Protein AF-A0A0Q9WWS1-F1 (afdb_monomer_lite)

Radius of gyration: 23.8 Å; chains: 1; bounding box: 55×40×58 Å

Secondary structure (DSSP, 8-state):
-HHHHHHHH--SS--STT---HHHHHHHTT-HHHHHHHHHTT--TTPPPTTS--HHHHHHHTT-HHHHHHHHHHHHHHHHHHHHHHHHHHHHHHHHHHHHHHHHHHHTS---HHHHHHHHHHHHHHHHHHH---

InterPro domains:
  IPR002110 Ankyrin repeat [PF12796] (9-71)
  IPR002110 Ankyrin repeat [PS50088] (18-50)
  IPR002110 Ankyrin repeat [SM00248] (18-47)
  IPR002110 Ankyrin repeat [SM00248] (51-81)
  IPR036770 Ankyrin repeat-containing domain superfamily [G3DSA:1.25.40.20] (2-104)
  IPR036770 Ankyrin repeat-containing domain superfamily [SSF48403] (4-73)

Structure (mmCIF, N/CA/C/O backbone):
data_AF-A0A0Q9WWS1-F1
#
_entry.id   AF-A0A0Q9WWS1-F1
#
loop_
_atom_site.group_PDB
_atom_site.id
_atom_site.type_symbol
_atom_site.label_atom_id
_atom_site.label_alt_id
_atom_site.label_comp_id
_atom_site.label_asym_id
_atom_site.label_entity_id
_atom_site.label_seq_id
_atom_site.pdbx_PDB_ins_code
_atom_site.Cartn_x
_atom_site.Cartn_y
_atom_site.Cartn_z
_atom_site.occupancy
_atom_site.B_iso_or_equiv
_atom_site.auth_seq_id
_atom_site.auth_comp_id
_atom_site.auth_asym_id
_atom_site.auth_atom_id
_atom_site.pdbx_PDB_model_num
ATOM 1 N N . MET A 1 1 ? -7.296 -11.276 -17.983 1.00 45.44 1 MET A N 1
ATOM 2 C CA . MET A 1 1 ? -7.943 -11.062 -16.666 1.00 45.44 1 MET A CA 1
ATOM 3 C C . MET A 1 1 ? -7.929 -12.285 -15.732 1.00 45.44 1 MET A C 1
ATOM 5 O O . MET A 1 1 ? -8.069 -12.086 -14.538 1.00 45.44 1 MET A O 1
ATOM 9 N N . TYR A 1 2 ? -7.685 -13.518 -16.204 1.00 38.25 2 TYR A N 1
ATOM 10 C CA . TYR A 1 2 ? -7.746 -14.746 -15.375 1.00 38.25 2 TYR A CA 1
ATOM 11 C C . TYR A 1 2 ? -6.606 -14.908 -14.339 1.00 38.25 2 TYR A C 1
ATOM 13 O O . TYR A 1 2 ? -6.788 -15.481 -13.270 1.00 38.25 2 TYR A O 1
ATOM 21 N N . ILE A 1 3 ? -5.432 -14.346 -14.633 1.00 54.12 3 ILE A N 1
ATOM 22 C CA . ILE A 1 3 ? -4.213 -14.444 -13.806 1.00 54.12 3 ILE A CA 1
ATOM 23 C C . ILE A 1 3 ? -4.337 -13.739 -12.444 1.00 54.12 3 ILE A C 1
ATOM 25 O O . ILE A 1 3 ? -3.712 -14.167 -11.478 1.00 54.12 3 ILE A O 1
ATOM 29 N N . LEU A 1 4 ? -5.148 -12.676 -12.355 1.00 52.19 4 LEU A N 1
ATOM 30 C CA . LEU A 1 4 ? -5.308 -11.899 -11.119 1.00 52.19 4 LEU A CA 1
ATOM 31 C C . LEU A 1 4 ? -6.095 -12.679 -10.053 1.00 52.19 4 LEU A C 1
ATOM 33 O O . LEU A 1 4 ? -5.773 -12.603 -8.872 1.00 52.19 4 LEU A O 1
ATOM 37 N N . LEU A 1 5 ? -7.105 -13.447 -10.482 1.00 44.41 5 LEU A N 1
ATOM 38 C CA . LEU A 1 5 ? -7.997 -14.191 -9.591 1.00 44.41 5 LEU A CA 1
ATOM 39 C C . LEU A 1 5 ? -7.328 -15.464 -9.043 1.00 44.41 5 LEU A C 1
ATOM 41 O O . LEU A 1 5 ? -7.522 -15.806 -7.879 1.00 44.41 5 LEU A O 1
ATOM 45 N N . LEU A 1 6 ? -6.493 -16.131 -9.852 1.00 46.56 6 LEU A N 1
ATOM 46 C CA . LEU A 1 6 ? -5.713 -17.295 -9.407 1.00 46.56 6 LEU A CA 1
ATOM 47 C C . LEU A 1 6 ? -4.668 -16.919 -8.346 1.00 46.56 6 LEU A C 1
ATOM 49 O O . LEU A 1 6 ? -4.469 -17.664 -7.390 1.00 46.56 6 LEU A O 1
ATOM 53 N N . ALA A 1 7 ? -4.031 -15.751 -8.474 1.00 49.03 7 ALA A N 1
ATOM 54 C CA . ALA A 1 7 ? -2.993 -15.307 -7.543 1.00 49.03 7 ALA A CA 1
ATOM 55 C C . ALA A 1 7 ? -3.521 -15.063 -6.117 1.00 49.03 7 ALA A C 1
ATOM 57 O O . ALA A 1 7 ? -2.793 -15.288 -5.155 1.00 49.03 7 ALA A O 1
ATOM 58 N N . LEU A 1 8 ? -4.788 -14.659 -5.975 1.00 48.22 8 LEU A N 1
ATOM 59 C CA . LEU A 1 8 ? -5.428 -14.458 -4.671 1.00 48.22 8 LEU A CA 1
ATOM 60 C C . LEU A 1 8 ? -5.835 -15.780 -3.990 1.00 48.22 8 LEU A C 1
ATOM 62 O O . LEU A 1 8 ? -6.049 -15.791 -2.783 1.00 48.22 8 LEU A O 1
ATOM 66 N N . LYS A 1 9 ? -5.934 -16.891 -4.739 1.00 46.69 9 LYS A N 1
ATOM 67 C CA . LYS A 1 9 ? -6.439 -18.189 -4.244 1.00 46.69 9 LYS A CA 1
ATOM 68 C C . LYS A 1 9 ? -5.383 -19.306 -4.179 1.00 46.69 9 LYS A C 1
ATOM 70 O O . LYS A 1 9 ? -5.628 -20.328 -3.547 1.00 46.69 9 LYS A O 1
ATOM 75 N N . CYS A 1 10 ? -4.203 -19.115 -4.774 1.00 42.94 10 CYS A N 1
ATOM 76 C CA . CYS A 1 10 ? -3.102 -20.091 -4.804 1.00 42.94 10 CYS A CA 1
ATOM 77 C C . CYS A 1 10 ? -1.939 -19.761 -3.844 1.00 42.94 10 CYS A C 1
ATOM 79 O O . CYS A 1 10 ? -0.779 -20.006 -4.162 1.00 42.94 10 CYS A O 1
ATOM 81 N N . SER A 1 11 ? -2.216 -19.234 -2.649 1.00 48.41 11 SER A N 1
ATOM 82 C CA . SER A 1 11 ? -1.217 -19.090 -1.570 1.00 48.41 11 SER A CA 1
ATOM 83 C C . SER A 1 11 ? -0.947 -20.398 -0.809 1.00 48.41 11 SER A C 1
ATOM 85 O O . SER A 1 11 ? -0.205 -20.405 0.171 1.00 48.41 11 SER A O 1
ATOM 87 N N . VAL A 1 12 ? -1.506 -21.521 -1.268 1.00 46.84 12 VAL A N 1
ATOM 88 C CA . VAL A 1 12 ? -1.348 -22.830 -0.636 1.00 46.84 12 VAL A CA 1
ATOM 89 C C . VAL A 1 12 ? -0.625 -23.763 -1.606 1.00 46.84 12 VAL A C 1
ATOM 91 O O . VAL A 1 12 ? -1.229 -24.437 -2.431 1.00 46.84 12 VAL A O 1
ATOM 94 N N . ASN A 1 13 ? 0.698 -23.813 -1.461 1.00 43.03 13 ASN A N 1
ATOM 95 C CA . ASN A 1 13 ? 1.496 -25.011 -1.728 1.00 43.03 13 ASN A CA 1
ATOM 96 C C . ASN A 1 13 ? 1.893 -25.371 -3.181 1.00 43.03 13 ASN A C 1
ATOM 98 O O . ASN A 1 13 ? 1.816 -26.532 -3.574 1.00 43.03 13 ASN A O 1
ATOM 102 N N . SER A 1 14 ? 2.449 -24.435 -3.957 1.00 42.72 14 SER A N 1
ATOM 103 C CA . SER A 1 14 ? 3.313 -24.808 -5.095 1.00 42.72 14 SER A CA 1
ATOM 104 C C . SER A 1 14 ? 4.662 -24.100 -4.998 1.00 42.72 14 SER A C 1
ATOM 106 O O . SER A 1 14 ? 4.776 -22.893 -5.219 1.00 42.72 14 SER A O 1
ATOM 108 N N . GLY A 1 15 ? 5.671 -24.869 -4.593 1.00 44.47 15 GLY A N 1
ATOM 109 C CA . GLY A 1 15 ? 7.005 -24.407 -4.244 1.00 44.47 15 GLY A CA 1
ATOM 110 C C . GLY A 1 15 ? 7.705 -23.573 -5.321 1.00 44.47 15 GLY A C 1
ATOM 111 O O . GLY A 1 15 ? 7.792 -23.938 -6.489 1.00 44.47 15 GLY A O 1
ATOM 112 N N . VAL A 1 16 ? 8.290 -22.472 -4.850 1.00 49.78 16 VAL A N 1
ATOM 113 C CA . VAL A 1 16 ? 9.534 -21.841 -5.328 1.00 49.78 16 VAL A CA 1
ATOM 114 C C . VAL A 1 16 ? 9.543 -21.191 -6.727 1.00 49.78 16 VAL A C 1
ATOM 116 O O . VAL A 1 16 ? 10.354 -20.293 -6.940 1.00 49.78 16 VAL A O 1
ATOM 119 N N . MET A 1 17 ? 8.657 -21.518 -7.674 1.00 50.47 17 MET A N 1
ATOM 120 C CA . MET A 1 17 ? 8.874 -21.080 -9.069 1.00 50.47 17 MET A CA 1
ATOM 121 C C . MET A 1 17 ? 8.422 -19.652 -9.429 1.00 50.47 17 MET A C 1
ATOM 123 O O . MET A 1 17 ? 8.985 -19.060 -10.349 1.00 50.47 17 MET A O 1
ATOM 127 N N . LEU A 1 18 ? 7.469 -19.042 -8.714 1.00 54.62 18 LEU A N 1
ATOM 128 C CA . LEU A 1 18 ? 6.965 -17.699 -9.047 1.00 54.62 18 LEU A CA 1
ATOM 129 C C . LEU A 1 18 ? 6.780 -16.814 -7.803 1.00 54.62 18 LEU A C 1
ATOM 131 O O . LEU A 1 18 ? 5.693 -16.306 -7.556 1.00 54.62 18 LEU A O 1
ATOM 135 N N . ARG A 1 19 ? 7.855 -16.528 -7.048 1.00 65.88 19 ARG A N 1
ATOM 136 C CA . ARG A 1 19 ? 7.869 -15.478 -5.989 1.00 65.88 19 ARG A CA 1
ATOM 137 C C . ARG A 1 19 ? 7.611 -14.048 -6.516 1.00 65.88 19 ARG A C 1
ATOM 139 O O . ARG A 1 19 ? 7.939 -13.073 -5.855 1.00 65.88 19 ARG A O 1
ATOM 146 N N . MET A 1 20 ? 7.075 -13.885 -7.724 1.00 65.25 20 MET A N 1
ATOM 147 C CA . MET A 1 20 ? 6.688 -12.591 -8.280 1.00 65.25 20 MET A CA 1
ATOM 148 C C . MET A 1 20 ? 5.204 -12.350 -8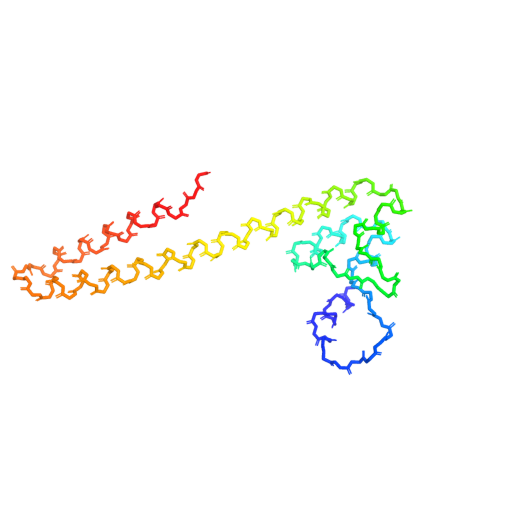.047 1.00 65.25 20 MET A C 1
ATOM 150 O O . MET A 1 20 ? 4.357 -13.042 -8.607 1.00 65.25 20 MET A O 1
ATOM 154 N N . THR A 1 21 ? 4.896 -11.320 -7.266 1.00 73.69 21 THR A N 1
ATOM 155 C CA . THR A 1 21 ? 3.518 -10.844 -7.111 1.00 73.69 21 THR A CA 1
ATOM 156 C C .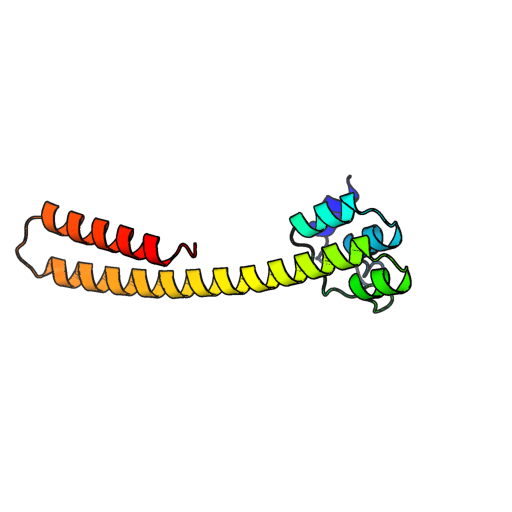 THR A 1 21 ? 3.032 -10.163 -8.398 1.00 73.69 21 THR A C 1
ATOM 158 O O . THR A 1 21 ? 3.853 -9.653 -9.169 1.00 73.69 21 THR A O 1
ATOM 161 N N . PRO A 1 22 ? 1.709 -10.085 -8.633 1.00 74.31 22 PRO A N 1
ATOM 162 C CA . PRO A 1 22 ? 1.143 -9.373 -9.784 1.00 74.31 22 PRO A CA 1
ATOM 163 C C . PRO A 1 22 ? 1.631 -7.922 -9.894 1.00 74.31 22 PRO A C 1
ATOM 165 O O . PRO A 1 22 ? 1.771 -7.389 -10.993 1.00 74.31 22 PRO A O 1
ATOM 168 N N . LEU A 1 23 ? 1.948 -7.303 -8.751 1.00 78.00 23 LEU A N 1
ATOM 169 C CA . LEU A 1 23 ? 2.464 -5.943 -8.676 1.00 78.00 23 LEU A CA 1
ATOM 170 C C . LEU A 1 23 ? 3.859 -5.823 -9.305 1.00 78.00 23 LEU A C 1
ATOM 172 O O . LEU A 1 23 ? 4.110 -4.867 -10.029 1.00 78.00 23 LEU A O 1
ATOM 176 N N . HIS A 1 24 ? 4.734 -6.821 -9.132 1.00 80.75 24 HIS A N 1
ATOM 177 C CA . HIS A 1 24 ? 6.043 -6.830 -9.795 1.00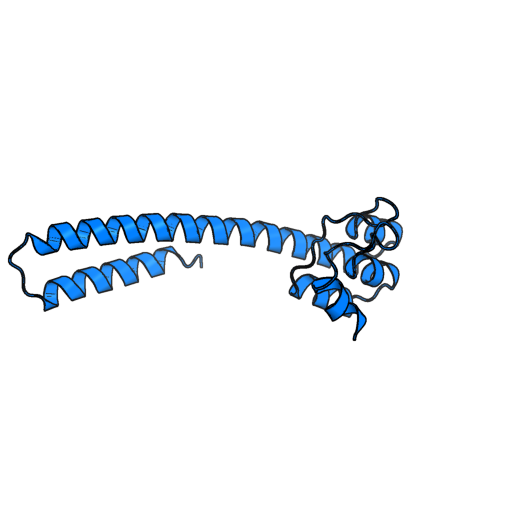 80.75 24 HIS A CA 1
ATOM 178 C C . HIS A 1 24 ? 5.909 -6.887 -11.320 1.00 80.75 24 HIS A C 1
ATOM 180 O O . HIS A 1 24 ? 6.608 -6.158 -12.015 1.00 80.75 24 HIS A O 1
ATOM 186 N N . TRP A 1 25 ? 4.987 -7.705 -11.838 1.00 81.31 25 TRP A N 1
ATOM 187 C CA . TRP A 1 25 ? 4.718 -7.787 -13.277 1.00 81.31 25 TRP A CA 1
ATOM 188 C C . TRP A 1 25 ? 4.162 -6.473 -13.832 1.00 81.31 25 TRP A C 1
ATOM 190 O O . TRP A 1 25 ? 4.553 -6.046 -14.916 1.00 81.31 25 TRP A O 1
ATOM 200 N N . ALA A 1 26 ? 3.270 -5.813 -13.092 1.00 82.94 26 ALA A N 1
ATOM 201 C CA . ALA A 1 26 ? 2.701 -4.533 -13.501 1.00 82.94 26 ALA A CA 1
ATOM 202 C C . ALA A 1 26 ? 3.767 -3.423 -13.575 1.00 82.94 26 ALA A C 1
ATOM 204 O O . ALA A 1 26 ? 3.771 -2.652 -14.537 1.00 82.94 26 ALA A O 1
ATOM 205 N N . VAL A 1 27 ? 4.695 -3.391 -12.610 1.00 83.69 27 VAL A N 1
ATOM 206 C CA . VAL A 1 27 ? 5.845 -2.471 -12.601 1.00 83.69 27 VAL A CA 1
ATOM 207 C C . VAL A 1 27 ? 6.811 -2.802 -13.739 1.00 83.69 27 VAL A C 1
ATOM 209 O O . VAL A 1 27 ? 7.177 -1.919 -14.504 1.00 83.69 27 VAL A O 1
ATOM 212 N N . GLU A 1 28 ? 7.181 -4.070 -13.931 1.00 82.31 28 GLU A N 1
ATOM 213 C CA . GLU A 1 28 ? 8.080 -4.484 -15.020 1.00 82.31 28 GLU A CA 1
ATOM 214 C C . GLU A 1 28 ? 7.531 -4.102 -16.403 1.00 82.31 28 GLU A C 1
ATOM 216 O O . GLU A 1 28 ? 8.276 -3.658 -17.274 1.00 82.31 28 GLU A O 1
ATOM 221 N N . LYS A 1 29 ? 6.213 -4.223 -16.597 1.00 82.62 29 LYS A N 1
ATOM 222 C CA . LYS A 1 29 ? 5.542 -3.868 -17.852 1.00 82.62 29 LYS A CA 1
ATOM 223 C C . LYS A 1 29 ? 5.207 -2.382 -17.993 1.00 82.62 29 LYS A C 1
ATOM 225 O O . LYS A 1 29 ? 4.717 -2.010 -19.051 1.00 82.62 29 LYS A O 1
ATOM 230 N N . ARG A 1 30 ? 5.471 -1.530 -16.991 1.00 83.38 30 ARG A N 1
ATOM 231 C CA . ARG A 1 30 ? 5.110 -0.091 -16.983 1.00 83.38 30 ARG A CA 1
ATOM 232 C C . ARG A 1 30 ? 3.597 0.164 -17.059 1.00 83.38 30 ARG A C 1
ATOM 234 O O . ARG A 1 30 ? 3.139 1.186 -17.564 1.00 83.38 30 ARG A O 1
ATOM 241 N N . HIS A 1 31 ? 2.781 -0.767 -16.564 1.00 84.62 31 HIS A N 1
ATOM 242 C CA . HIS A 1 31 ? 1.322 -0.693 -16.672 1.00 84.62 31 HIS A CA 1
ATOM 243 C C . HIS A 1 31 ? 0.697 0.023 -15.467 1.00 84.62 31 HIS A C 1
ATOM 245 O O . HIS A 1 31 ? 0.136 -0.613 -14.573 1.00 84.62 31 HIS A O 1
ATOM 251 N N . LYS A 1 32 ? 0.722 1.361 -15.483 1.00 81.88 32 LYS A N 1
ATOM 252 C CA . LYS A 1 32 ? 0.180 2.236 -14.420 1.00 81.88 32 LYS A CA 1
ATOM 253 C C . LYS A 1 32 ? -1.262 1.885 -14.015 1.00 81.88 32 LYS A C 1
ATOM 255 O O . LYS A 1 32 ? -1.579 1.797 -12.836 1.00 81.88 32 LYS A O 1
ATOM 260 N N . ILE A 1 33 ? -2.132 1.582 -14.982 1.00 83.62 33 ILE A N 1
ATOM 261 C CA . ILE A 1 33 ? -3.540 1.218 -14.723 1.00 83.62 33 ILE A CA 1
ATOM 262 C C . ILE A 1 33 ? -3.646 -0.066 -13.885 1.00 83.62 33 ILE A C 1
ATOM 264 O O . ILE A 1 33 ? -4.444 -0.140 -12.952 1.00 83.62 33 ILE A O 1
ATOM 268 N N . ILE A 1 34 ? -2.825 -1.073 -14.198 1.00 79.94 34 ILE A N 1
ATOM 269 C CA . ILE A 1 34 ? -2.814 -2.349 -13.472 1.00 79.94 34 ILE A CA 1
ATOM 270 C C . ILE A 1 34 ? -2.224 -2.148 -12.075 1.00 79.94 34 ILE A C 1
ATOM 272 O O . ILE A 1 34 ? -2.746 -2.715 -11.119 1.00 79.94 34 ILE A O 1
ATOM 276 N N . VAL A 1 35 ? -1.195 -1.302 -11.942 1.00 82.06 35 VAL A N 1
ATOM 277 C CA . VAL A 1 35 ? -0.634 -0.912 -10.639 1.00 82.06 35 VAL A CA 1
ATOM 278 C C . VAL A 1 35 ? -1.719 -0.284 -9.762 1.00 82.06 35 VAL A C 1
ATOM 28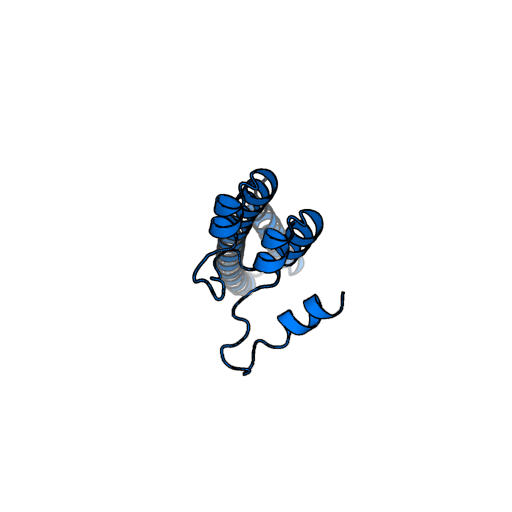0 O O . VAL A 1 35 ? -1.969 -0.793 -8.673 1.00 82.06 35 VAL A O 1
ATOM 283 N N . ARG A 1 36 ? -2.451 0.727 -10.252 1.00 81.06 36 ARG A N 1
ATOM 284 C CA . ARG A 1 36 ? -3.567 1.338 -9.505 1.00 81.06 36 ARG A CA 1
ATOM 285 C C . ARG A 1 36 ? -4.629 0.329 -9.092 1.00 81.06 36 ARG A C 1
ATOM 287 O O . ARG A 1 36 ? -5.131 0.398 -7.974 1.00 81.06 36 ARG A O 1
ATOM 294 N N . LEU A 1 37 ? -4.990 -0.590 -9.986 1.00 79.12 37 LEU A N 1
ATOM 295 C CA . LEU A 1 37 ? -5.998 -1.607 -9.693 1.00 79.12 37 LEU A CA 1
ATOM 296 C C . LEU A 1 37 ? -5.524 -2.553 -8.581 1.00 79.12 37 LEU A C 1
ATOM 298 O O . LEU A 1 37 ? -6.272 -2.824 -7.649 1.00 79.12 37 LEU A O 1
ATOM 302 N N . LEU A 1 38 ? -4.268 -3.000 -8.638 1.00 79.25 38 LEU A N 1
ATOM 303 C CA . LEU A 1 38 ? -3.670 -3.859 -7.615 1.00 79.25 38 LEU A CA 1
ATOM 304 C C . LEU A 1 38 ? -3.526 -3.144 -6.267 1.00 79.25 38 LEU A C 1
ATOM 306 O O . LEU A 1 38 ? -3.802 -3.742 -5.231 1.00 79.25 38 LEU A O 1
ATOM 310 N N . LEU A 1 39 ? -3.155 -1.863 -6.275 1.00 78.75 39 LEU A N 1
ATOM 311 C CA . LEU A 1 39 ? -3.086 -1.039 -5.068 1.00 78.75 39 LEU A CA 1
ATOM 312 C C . LEU A 1 39 ? -4.471 -0.844 -4.435 1.00 78.75 39 LEU A C 1
ATOM 314 O O . LEU A 1 39 ? -4.605 -0.952 -3.218 1.00 78.75 39 LEU A O 1
ATOM 318 N N . LYS A 1 40 ? -5.521 -0.653 -5.248 1.00 75.62 40 LYS A N 1
ATOM 319 C CA . LYS A 1 40 ? -6.917 -0.647 -4.772 1.00 75.62 40 LYS A CA 1
ATOM 320 C C . LYS A 1 40 ? -7.329 -1.981 -4.148 1.00 75.62 40 LYS A C 1
ATOM 322 O O . LYS A 1 40 ? -8.075 -1.986 -3.177 1.00 75.62 40 LYS A O 1
ATOM 327 N N . CYS A 1 41 ? -6.819 -3.095 -4.667 1.00 74.31 41 CYS A N 1
ATOM 328 C CA . CYS A 1 41 ? -7.015 -4.427 -4.092 1.00 74.31 41 CYS A CA 1
ATOM 329 C C . CYS A 1 41 ? -6.119 -4.711 -2.871 1.00 74.31 41 CYS A C 1
ATOM 331 O O . CYS A 1 41 ? -5.986 -5.871 -2.496 1.00 74.31 41 CYS A O 1
ATOM 333 N N . GLN A 1 42 ? -5.495 -3.690 -2.267 1.00 72.56 42 GLN A N 1
ATOM 334 C CA . GLN A 1 42 ? -4.609 -3.824 -1.106 1.00 72.56 42 GLN A CA 1
ATOM 335 C C . GLN A 1 42 ? -3.419 -4.765 -1.347 1.00 72.56 42 GLN A C 1
ATOM 337 O O . GLN A 1 42 ? -2.989 -5.475 -0.443 1.00 72.56 42 GLN A O 1
ATOM 342 N N . ALA A 1 43 ? -2.861 -4.775 -2.561 1.00 72.62 43 ALA A N 1
ATOM 343 C CA . ALA A 1 43 ? -1.657 -5.551 -2.829 1.00 72.62 43 ALA A CA 1
ATOM 344 C C . ALA A 1 43 ? -0.504 -5.125 -1.902 1.00 72.62 43 ALA A C 1
ATOM 346 O O . ALA A 1 43 ? -0.208 -3.934 -1.765 1.00 72.62 43 ALA A O 1
ATOM 347 N N . ASP A 1 44 ? 0.177 -6.103 -1.305 1.00 73.06 44 ASP A N 1
ATOM 348 C CA . ASP A 1 44 ? 1.342 -5.842 -0.464 1.00 73.06 44 ASP A CA 1
ATOM 349 C C . ASP A 1 44 ? 2.519 -5.325 -1.299 1.00 73.06 44 ASP A C 1
ATOM 351 O O . ASP A 1 44 ? 3.097 -6.028 -2.137 1.00 73.06 44 ASP A O 1
ATOM 355 N N . VAL A 1 45 ? 2.909 -4.081 -1.022 1.00 77.38 45 VAL A N 1
ATOM 356 C CA . VAL A 1 45 ? 4.056 -3.402 -1.646 1.00 77.38 45 VAL A CA 1
ATOM 357 C C . VAL A 1 45 ? 5.403 -3.803 -1.027 1.00 77.38 45 VAL A C 1
ATOM 359 O O . VAL A 1 45 ? 6.455 -3.414 -1.529 1.00 77.38 45 VAL A O 1
ATOM 362 N N . THR A 1 46 ? 5.391 -4.572 0.064 1.00 73.62 46 THR A N 1
ATOM 363 C CA . THR A 1 46 ? 6.585 -5.003 0.816 1.00 73.62 46 THR A CA 1
ATOM 364 C C . THR A 1 46 ? 7.153 -6.334 0.334 1.00 73.62 46 THR A C 1
ATOM 366 O O . THR A 1 46 ? 8.302 -6.663 0.631 1.00 73.62 46 THR A O 1
ATOM 369 N N . LEU A 1 47 ? 6.363 -7.107 -0.415 1.00 76.88 47 LEU A N 1
ATOM 370 C CA . LEU A 1 47 ? 6.751 -8.435 -0.871 1.00 76.88 47 LEU A CA 1
ATOM 371 C C . LEU A 1 47 ? 7.943 -8.353 -1.819 1.00 76.88 47 LEU A C 1
ATOM 373 O O . LEU A 1 47 ? 7.987 -7.514 -2.710 1.00 76.88 47 LEU A O 1
ATOM 377 N N . VAL A 1 48 ? 8.899 -9.261 -1.659 1.00 79.81 48 VAL A N 1
ATOM 378 C CA . VAL A 1 48 ? 10.062 -9.343 -2.544 1.00 79.81 48 VAL A CA 1
ATOM 379 C C . VAL A 1 48 ? 9.815 -10.329 -3.683 1.00 79.81 48 VAL A C 1
ATOM 381 O O . VAL A 1 48 ? 9.300 -11.428 -3.485 1.00 79.81 48 VAL A O 1
ATOM 384 N N . SER A 1 49 ? 10.231 -9.934 -4.881 1.00 74.25 49 SER A N 1
ATOM 385 C CA . SER A 1 49 ? 10.250 -10.748 -6.092 1.00 74.25 49 SER A CA 1
ATOM 386 C C . SER A 1 49 ? 11.171 -11.969 -5.966 1.00 74.25 49 SER A C 1
ATOM 388 O O . SER A 1 49 ? 12.007 -12.072 -5.062 1.00 74.25 49 SER A O 1
ATOM 390 N N . LYS A 1 50 ? 11.128 -12.855 -6.972 1.00 72.19 50 LYS A N 1
ATOM 391 C CA . LYS A 1 50 ? 12.123 -13.922 -7.185 1.00 72.19 50 LYS A CA 1
ATOM 392 C C . LYS A 1 50 ? 13.565 -13.402 -7.232 1.00 72.19 50 LYS A C 1
ATOM 394 O O . LYS A 1 50 ? 14.482 -14.121 -6.868 1.00 72.19 50 LYS A O 1
ATOM 399 N N . PHE A 1 51 ? 13.749 -12.144 -7.629 1.00 70.75 51 PHE A N 1
ATOM 400 C CA . PHE A 1 51 ? 15.050 -11.474 -7.677 1.00 70.75 51 PHE A CA 1
ATOM 401 C C . PHE A 1 51 ? 15.461 -10.814 -6.350 1.00 70.75 51 PHE A C 1
ATOM 403 O O . PHE A 1 51 ? 16.426 -10.058 -6.328 1.00 70.75 51 PHE A O 1
ATOM 410 N N . GLY A 1 52 ? 14.699 -11.009 -5.267 1.00 77.25 52 GLY A N 1
ATOM 411 C CA . GLY A 1 52 ? 14.947 -10.349 -3.979 1.00 77.25 52 GLY A CA 1
ATOM 412 C C . GLY A 1 52 ? 14.660 -8.843 -3.980 1.00 77.25 52 GLY A C 1
ATOM 413 O O . GLY A 1 52 ? 15.039 -8.145 -3.049 1.00 77.25 52 GLY A O 1
ATOM 414 N N . LYS A 1 53 ? 13.995 -8.332 -5.021 1.00 80.62 53 LYS A N 1
ATOM 415 C CA . LYS A 1 53 ? 13.674 -6.909 -5.189 1.00 80.62 53 LYS A CA 1
ATOM 416 C C . LYS A 1 53 ? 12.222 -6.649 -4.836 1.00 80.62 53 LYS A C 1
ATOM 418 O O . LYS A 1 53 ? 11.367 -7.425 -5.245 1.00 80.62 53 LYS A O 1
ATOM 423 N N . THR A 1 54 ? 11.950 -5.563 -4.126 1.00 83.94 54 THR A N 1
ATOM 424 C CA . THR A 1 54 ? 10.586 -5.072 -3.899 1.00 83.94 54 THR A CA 1
ATOM 425 C C . THR A 1 54 ? 10.027 -4.409 -5.170 1.00 83.94 54 THR A C 1
ATOM 427 O O . THR A 1 54 ? 10.803 -4.027 -6.055 1.00 83.94 54 THR A O 1
ATOM 430 N N . PRO A 1 55 ? 8.700 -4.212 -5.282 1.00 80.94 55 PRO A N 1
ATOM 431 C CA . PRO A 1 55 ? 8.080 -3.486 -6.388 1.00 80.94 55 PRO A CA 1
ATOM 432 C C . PRO A 1 55 ? 8.635 -2.064 -6.505 1.00 80.94 55 PRO A C 1
ATOM 434 O O . PRO A 1 55 ? 8.889 -1.595 -7.609 1.00 80.94 55 PRO A O 1
ATOM 437 N N . ILE A 1 56 ? 8.903 -1.420 -5.363 1.00 84.50 56 ILE A N 1
ATOM 438 C CA . ILE A 1 56 ? 9.529 -0.095 -5.293 1.00 84.50 56 ILE A CA 1
ATOM 439 C C . ILE A 1 56 ? 10.955 -0.151 -5.852 1.00 84.50 56 ILE A C 1
ATOM 441 O O . ILE A 1 56 ? 11.298 0.644 -6.719 1.00 84.50 56 ILE A O 1
ATOM 445 N N . ALA A 1 57 ? 11.772 -1.129 -5.440 1.00 84.88 57 ALA A N 1
ATOM 446 C CA . ALA A 1 57 ? 13.128 -1.279 -5.969 1.00 84.88 57 ALA A CA 1
ATOM 447 C C . ALA A 1 57 ? 13.136 -1.538 -7.487 1.00 84.88 57 ALA A C 1
ATOM 449 O O . ALA A 1 57 ? 14.003 -1.029 -8.194 1.00 84.88 57 ALA A O 1
ATOM 450 N N . LEU A 1 58 ? 12.162 -2.292 -8.013 1.00 84.44 58 LEU A N 1
ATOM 451 C CA . LEU A 1 58 ? 11.991 -2.451 -9.461 1.00 84.44 58 LEU A CA 1
ATOM 452 C C . LEU A 1 58 ? 11.589 -1.142 -10.148 1.00 84.44 58 LEU A C 1
ATOM 454 O O . LEU A 1 58 ? 12.124 -0.847 -11.214 1.00 84.44 58 LEU A O 1
ATOM 458 N N . ALA A 1 59 ? 10.688 -0.356 -9.557 1.00 85.31 59 ALA A N 1
ATOM 459 C CA . ALA A 1 59 ? 10.283 0.938 -10.105 1.00 85.31 59 ALA A CA 1
ATOM 460 C C . ALA A 1 59 ? 11.467 1.919 -10.169 1.00 85.31 59 ALA A C 1
ATOM 462 O O . ALA A 1 59 ? 11.630 2.598 -11.180 1.00 85.31 59 ALA A O 1
ATOM 463 N N . VAL A 1 60 ? 12.342 1.917 -9.153 1.00 86.38 60 VAL A N 1
ATOM 464 C CA . VAL A 1 60 ? 13.594 2.698 -9.141 1.00 86.38 60 VAL A CA 1
ATOM 465 C C . VAL A 1 60 ? 14.535 2.245 -10.257 1.00 86.38 60 VAL A C 1
ATOM 467 O O . VAL A 1 60 ? 14.988 3.061 -11.049 1.00 86.38 60 VAL A O 1
ATOM 470 N N . LEU A 1 61 ? 14.792 0.939 -10.369 1.00 84.75 61 LEU A N 1
ATOM 471 C CA . LEU A 1 61 ? 15.713 0.386 -11.373 1.00 84.75 61 LEU A CA 1
ATOM 472 C C . LEU A 1 61 ? 15.255 0.580 -12.815 1.00 84.75 61 LEU A C 1
ATOM 474 O O . LEU A 1 61 ? 16.061 0.531 -13.735 1.00 84.75 61 LEU A O 1
ATOM 478 N N . THR A 1 62 ? 13.951 0.710 -13.012 1.00 82.31 62 THR A N 1
ATOM 479 C CA . THR A 1 62 ? 13.357 0.928 -14.329 1.00 82.31 62 THR A CA 1
ATOM 480 C C . THR A 1 62 ? 13.053 2.403 -14.589 1.00 82.31 62 THR A C 1
ATOM 482 O O . THR A 1 62 ? 12.460 2.698 -15.627 1.00 82.31 62 THR A O 1
ATOM 485 N N . GLU A 1 63 ? 13.455 3.294 -13.673 1.00 84.94 63 GLU A N 1
ATOM 486 C CA . GLU A 1 63 ? 13.298 4.753 -13.734 1.00 84.94 63 GLU A CA 1
ATOM 487 C C . GLU A 1 63 ? 11.840 5.206 -13.934 1.00 84.94 63 GLU A C 1
ATOM 489 O O . GLU A 1 63 ? 11.531 6.130 -14.684 1.00 84.94 63 GLU A O 1
ATOM 494 N N . GLN A 1 64 ? 10.903 4.541 -13.254 1.00 82.69 64 GLN A N 1
ATOM 495 C CA . GLN A 1 64 ? 9.464 4.799 -13.373 1.00 82.69 64 GLN A CA 1
ATOM 496 C C . GLN A 1 64 ? 8.950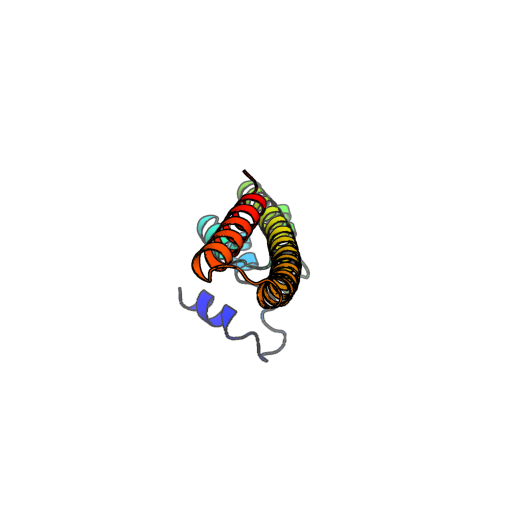 5.712 -12.253 1.00 82.69 64 GLN A C 1
ATOM 498 O O . GLN A 1 64 ? 8.233 5.259 -11.357 1.00 82.69 64 GLN A O 1
ATOM 503 N N . ALA A 1 65 ? 9.283 7.004 -12.313 1.00 84.50 65 ALA A N 1
ATOM 504 C CA . ALA A 1 65 ? 8.881 7.994 -11.303 1.00 84.50 65 ALA A CA 1
ATOM 505 C C . ALA A 1 65 ? 7.357 8.033 -11.054 1.00 84.50 65 ALA A C 1
ATOM 507 O O . ALA A 1 65 ? 6.912 8.078 -9.908 1.00 84.50 65 ALA A O 1
ATOM 508 N N . ASP A 1 66 ? 6.555 7.918 -12.118 1.00 86.50 66 ASP A N 1
ATOM 509 C CA . ASP A 1 66 ? 5.093 7.835 -12.038 1.00 86.50 66 ASP A CA 1
ATOM 510 C C . ASP A 1 66 ? 4.608 6.701 -11.129 1.00 86.50 66 ASP A C 1
ATOM 512 O O . ASP A 1 66 ? 3.800 6.907 -10.228 1.00 86.50 66 ASP A O 1
ATOM 516 N N . ILE A 1 67 ? 5.095 5.486 -11.374 1.00 84.44 67 ILE A N 1
ATOM 517 C CA . ILE A 1 67 ? 4.658 4.285 -10.657 1.00 84.44 67 ILE A CA 1
ATOM 518 C C . ILE A 1 67 ? 5.234 4.264 -9.243 1.00 84.44 67 ILE A C 1
ATOM 520 O O . ILE A 1 67 ? 4.562 3.815 -8.318 1.00 84.44 67 ILE A O 1
ATOM 524 N N . LEU A 1 68 ? 6.438 4.803 -9.053 1.00 86.75 68 LEU A N 1
ATOM 525 C CA . LEU A 1 68 ? 7.039 4.967 -7.736 1.00 86.75 68 LEU A CA 1
ATOM 526 C C . LEU A 1 68 ? 6.177 5.858 -6.833 1.00 86.75 68 LEU A C 1
ATOM 528 O O . LEU A 1 68 ? 5.858 5.450 -5.718 1.00 86.75 68 LEU A O 1
ATOM 532 N N . SER A 1 69 ? 5.722 7.007 -7.345 1.00 86.06 69 SER A N 1
ATOM 533 C CA . SER A 1 69 ? 4.83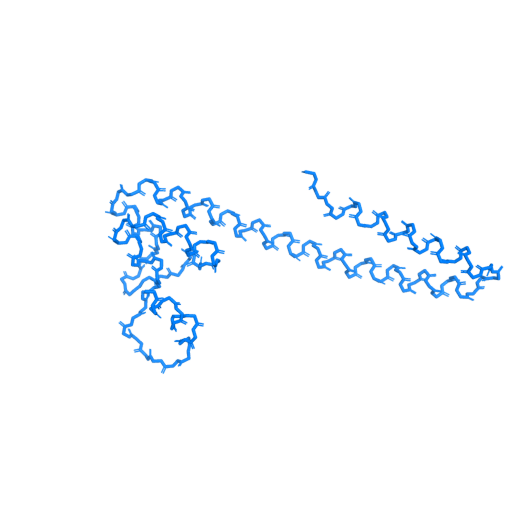8 7.915 -6.599 1.00 86.06 69 SER A CA 1
ATOM 534 C C . SER A 1 69 ? 3.529 7.235 -6.165 1.00 86.06 69 SER A C 1
ATOM 536 O O . SER A 1 69 ? 3.057 7.410 -5.039 1.00 86.06 69 SER A O 1
ATOM 538 N N . GLU A 1 70 ? 2.959 6.381 -7.019 1.00 85.06 70 GLU A N 1
ATOM 539 C CA . GLU A 1 70 ? 1.743 5.628 -6.700 1.00 85.06 70 GLU A CA 1
ATOM 540 C C . GLU A 1 70 ? 1.980 4.534 -5.657 1.00 85.06 70 GLU A C 1
ATOM 542 O O . GLU A 1 70 ? 1.153 4.329 -4.771 1.00 85.06 70 GLU A O 1
ATOM 547 N N . LEU A 1 71 ? 3.115 3.838 -5.735 1.00 83.94 71 LEU A N 1
ATOM 548 C CA . LEU A 1 71 ? 3.486 2.821 -4.754 1.00 83.94 71 LEU A CA 1
ATOM 549 C C . LEU A 1 71 ? 3.751 3.440 -3.373 1.00 83.94 71 LEU A C 1
ATOM 551 O O . LEU A 1 71 ? 3.342 2.866 -2.365 1.00 83.94 71 LEU A O 1
ATOM 555 N N . GLU A 1 72 ? 4.403 4.603 -3.309 1.00 84.25 72 GLU A N 1
ATOM 556 C CA . GLU A 1 72 ? 4.673 5.310 -2.050 1.00 84.25 72 GLU A CA 1
ATOM 557 C C . GLU A 1 72 ? 3.402 5.850 -1.398 1.00 84.25 72 GLU A C 1
ATOM 559 O O . GLU A 1 72 ? 3.187 5.631 -0.202 1.00 84.25 72 GLU A O 1
ATOM 564 N N . THR A 1 73 ? 2.533 6.495 -2.178 1.00 84.50 73 THR A N 1
ATOM 565 C CA . THR A 1 73 ? 1.235 6.981 -1.685 1.00 84.50 73 THR A CA 1
ATOM 566 C C . THR A 1 73 ? 0.360 5.829 -1.199 1.00 84.50 73 THR A C 1
ATOM 568 O O . THR A 1 73 ? -0.227 5.915 -0.121 1.00 84.50 73 THR A O 1
ATOM 571 N N . ALA A 1 74 ? 0.330 4.703 -1.918 1.00 81.88 74 ALA A N 1
ATOM 572 C CA . ALA A 1 74 ? -0.394 3.525 -1.460 1.00 81.88 74 ALA A CA 1
ATOM 573 C C . ALA A 1 74 ? 0.211 2.903 -0.194 1.00 81.88 74 ALA A C 1
ATOM 575 O O . ALA A 1 74 ? -0.540 2.484 0.686 1.00 81.88 74 ALA A O 1
ATOM 576 N N . ARG A 1 75 ? 1.543 2.892 -0.048 1.00 83.12 75 ARG A N 1
ATOM 577 C CA . ARG A 1 75 ? 2.206 2.438 1.186 1.00 83.12 75 ARG A CA 1
ATOM 578 C C . ARG A 1 75 ? 1.783 3.280 2.391 1.00 83.12 75 ARG A C 1
ATOM 580 O O . ARG A 1 75 ? 1.496 2.732 3.451 1.00 83.12 75 ARG A O 1
ATOM 587 N N . GLN A 1 76 ? 1.745 4.603 2.232 1.00 79.31 76 GLN A N 1
ATOM 588 C CA . GLN A 1 76 ? 1.300 5.520 3.284 1.00 79.31 76 GLN A CA 1
ATOM 589 C C . GLN A 1 76 ? -0.185 5.319 3.611 1.00 79.31 76 GLN A C 1
ATOM 591 O O . GLN A 1 76 ? -0.543 5.203 4.779 1.00 79.31 76 GLN A O 1
ATOM 596 N N . ALA A 1 77 ? -1.039 5.182 2.594 1.00 77.69 77 ALA A N 1
ATOM 597 C CA . ALA A 1 77 ? -2.461 4.906 2.787 1.00 77.69 77 ALA A CA 1
ATOM 598 C C . ALA A 1 77 ? -2.707 3.579 3.533 1.00 77.69 77 ALA A C 1
ATOM 600 O O . ALA A 1 77 ? -3.578 3.508 4.398 1.00 77.69 77 ALA A O 1
ATOM 601 N N . GLN A 1 78 ? -1.916 2.538 3.247 1.00 73.88 78 GLN A N 1
ATOM 602 C CA . GLN A 1 78 ? -1.964 1.261 3.969 1.00 73.88 78 GLN A CA 1
ATOM 603 C C . GLN A 1 78 ? -1.534 1.400 5.439 1.00 73.88 78 GLN A C 1
ATOM 605 O O . GLN A 1 78 ? -2.131 0.760 6.302 1.00 73.88 78 GLN A O 1
ATOM 610 N N . ALA A 1 79 ? -0.532 2.233 5.738 1.00 73.88 79 ALA A N 1
ATOM 611 C CA . ALA A 1 79 ? -0.092 2.494 7.110 1.00 73.88 79 ALA A CA 1
ATOM 612 C C . ALA A 1 79 ? -1.154 3.259 7.919 1.00 73.88 79 ALA A C 1
ATOM 614 O O . ALA A 1 79 ? -1.484 2.851 9.031 1.00 73.88 79 ALA A O 1
ATOM 615 N N . ASN A 1 80 ? -1.747 4.304 7.331 1.00 73.06 80 ASN A N 1
ATOM 616 C CA . ASN A 1 80 ? -2.799 5.095 7.978 1.00 73.06 80 ASN A CA 1
ATOM 617 C C . ASN A 1 80 ? -4.047 4.255 8.269 1.00 73.06 80 ASN A C 1
ATOM 619 O O . ASN A 1 80 ? -4.679 4.408 9.308 1.00 73.06 80 ASN A O 1
ATOM 623 N N . ARG A 1 81 ? -4.390 3.325 7.373 1.00 70.00 81 ARG A N 1
ATOM 624 C CA . ARG A 1 81 ? -5.553 2.458 7.559 1.00 70.00 81 ARG A CA 1
ATOM 625 C C . ARG A 1 81 ? -5.399 1.506 8.746 1.00 70.00 81 ARG A C 1
ATOM 627 O O . ARG A 1 81 ? -6.353 1.348 9.494 1.00 70.00 81 ARG A O 1
ATOM 634 N N . LYS A 1 82 ? -4.213 0.922 8.956 1.00 67.81 82 LYS A N 1
ATOM 635 C CA . LYS A 1 82 ? -3.953 0.080 10.139 1.00 67.81 82 LYS A CA 1
ATOM 636 C C . LYS A 1 82 ? -4.094 0.863 11.441 1.00 67.81 82 LYS A C 1
ATOM 638 O O . LYS A 1 82 ? -4.670 0.354 12.391 1.00 67.81 82 LYS A O 1
ATOM 643 N N . TYR A 1 83 ? -3.612 2.104 11.447 1.00 64.25 83 TYR A N 1
ATOM 644 C CA . TYR A 1 83 ? -3.741 2.994 12.597 1.00 64.25 83 TYR A CA 1
ATOM 645 C C . TYR A 1 83 ? -5.210 3.310 12.914 1.00 64.25 83 TYR A C 1
ATOM 647 O O . TYR A 1 83 ? -5.616 3.233 14.070 1.00 64.25 83 TYR A O 1
ATOM 655 N N . ASN A 1 84 ? -6.025 3.585 11.892 1.00 64.25 84 ASN A N 1
ATOM 656 C CA . ASN A 1 84 ? -7.455 3.836 12.082 1.00 64.25 84 ASN A CA 1
ATOM 657 C C . ASN A 1 84 ? -8.217 2.572 12.511 1.00 64.25 84 ASN A C 1
ATOM 659 O O . ASN A 1 84 ? -9.040 2.651 13.412 1.00 64.25 84 ASN A O 1
ATOM 663 N N . GLU A 1 85 ? -7.920 1.404 11.932 1.00 65.19 85 GLU A N 1
ATOM 664 C CA . GLU A 1 85 ? -8.557 0.132 12.312 1.00 65.19 85 GLU A CA 1
ATOM 665 C C . GLU A 1 85 ? -8.214 -0.278 13.761 1.00 65.19 85 GLU A C 1
ATOM 667 O O . GLU A 1 85 ? -9.068 -0.800 14.478 1.00 65.19 85 GLU A O 1
ATOM 672 N N . GLU A 1 86 ? -6.988 -0.018 14.229 1.00 62.56 86 GLU A N 1
ATOM 673 C CA . GLU A 1 86 ? -6.600 -0.225 15.633 1.00 62.56 86 GLU A CA 1
ATOM 674 C C . GLU A 1 86 ? -7.270 0.790 16.572 1.00 62.56 86 GLU A C 1
ATOM 676 O O . GLU A 1 86 ? -7.772 0.402 17.630 1.00 62.56 86 GLU A O 1
ATOM 681 N N . ALA A 1 87 ? -7.347 2.063 16.168 1.00 61.41 87 ALA A N 1
ATOM 682 C CA . ALA A 1 87 ? -8.012 3.113 16.936 1.00 61.41 87 ALA A CA 1
ATOM 683 C C . ALA A 1 87 ? -9.526 2.871 17.069 1.00 61.41 87 ALA A C 1
ATOM 685 O O . ALA A 1 87 ? -10.065 2.990 18.171 1.00 61.41 87 ALA A O 1
ATOM 686 N N . GLU A 1 88 ? -10.206 2.476 15.988 1.00 64.75 88 GLU A N 1
ATOM 687 C CA . GLU A 1 88 ? -11.636 2.134 15.974 1.00 64.75 88 GLU A CA 1
ATOM 688 C C . GLU A 1 88 ? -11.934 0.904 16.837 1.00 64.75 88 GLU A C 1
ATOM 690 O O . GLU A 1 88 ? -12.916 0.878 17.579 1.00 64.75 88 GLU A O 1
ATOM 695 N N . LYS A 1 89 ? -11.067 -0.113 16.802 1.00 66.81 89 LYS A N 1
ATOM 696 C CA . LYS A 1 89 ? -11.260 -1.321 17.609 1.00 66.81 89 LYS A CA 1
ATOM 697 C C . LYS A 1 89 ? -11.156 -1.018 19.104 1.00 66.81 89 LYS A C 1
ATOM 699 O O . LYS A 1 89 ? -12.041 -1.396 19.869 1.00 66.81 89 LYS A O 1
ATOM 704 N N . GLN A 1 90 ? -10.125 -0.272 19.499 1.00 66.50 90 GLN A N 1
ATOM 705 C CA . GLN A 1 90 ? -9.865 0.075 20.896 1.00 66.50 90 GLN A CA 1
ATOM 706 C C . GLN A 1 90 ? -10.913 1.043 21.468 1.00 66.50 90 GLN A C 1
ATOM 708 O O . GLN A 1 90 ? -11.290 0.927 22.634 1.00 66.50 90 GLN A O 1
ATOM 713 N N . THR A 1 91 ? -11.433 1.958 20.644 1.00 66.31 91 THR A N 1
ATOM 714 C CA . THR A 1 91 ? -12.564 2.815 21.030 1.00 66.31 91 THR A CA 1
ATOM 715 C C . THR A 1 91 ? -13.873 2.035 21.105 1.00 66.31 91 THR A C 1
ATOM 717 O O . THR A 1 91 ? -14.621 2.248 22.055 1.00 66.31 91 THR A O 1
ATOM 720 N N . SER A 1 92 ? -14.140 1.087 20.198 1.00 67.94 92 SER A N 1
ATOM 721 C CA . SER A 1 92 ? -15.352 0.256 20.272 1.00 67.94 92 SER A CA 1
ATOM 722 C C . SER A 1 92 ? -15.399 -0.609 21.536 1.00 67.94 92 SER A C 1
ATOM 724 O O . SER A 1 92 ? -16.440 -0.683 22.185 1.00 67.94 92 SER A O 1
ATOM 726 N N . ASP A 1 93 ? -14.267 -1.190 21.945 1.00 76.25 93 ASP A N 1
ATOM 727 C CA . ASP A 1 93 ? -14.176 -2.016 23.152 1.00 76.25 93 ASP A CA 1
ATOM 728 C C . ASP A 1 93 ? -14.402 -1.173 24.420 1.00 76.25 93 ASP A C 1
ATOM 730 O O . ASP A 1 93 ? -15.144 -1.575 25.318 1.00 76.25 93 ASP A O 1
ATOM 734 N N . ALA A 1 94 ? -13.827 0.035 24.468 1.00 73.19 94 ALA A N 1
ATOM 735 C CA . ALA A 1 94 ? -14.030 0.969 25.574 1.00 73.19 94 ALA A CA 1
ATOM 736 C C . ALA A 1 94 ? -15.482 1.472 25.651 1.00 73.19 94 ALA A C 1
ATOM 738 O O . ALA A 1 94 ? -16.070 1.484 26.731 1.00 73.19 94 ALA A O 1
ATOM 739 N N . VAL A 1 95 ? -16.084 1.842 24.514 1.00 72.38 95 VAL A N 1
ATOM 740 C CA . VAL A 1 95 ? -17.482 2.299 24.446 1.00 72.38 95 VAL A CA 1
ATOM 741 C C . VAL A 1 95 ? -18.439 1.181 24.858 1.00 72.38 95 VAL A C 1
ATOM 743 O O . VAL A 1 95 ? -19.339 1.435 25.653 1.00 72.38 95 VAL A O 1
ATOM 746 N N . ASN A 1 96 ? -18.221 -0.055 24.402 1.00 75.75 96 ASN A N 1
ATOM 747 C CA . ASN A 1 96 ? -19.041 -1.204 24.795 1.00 75.75 96 ASN A CA 1
ATOM 748 C C . ASN A 1 96 ? -18.933 -1.503 26.297 1.00 75.75 96 ASN A C 1
ATOM 750 O O . ASN A 1 96 ? -19.945 -1.788 26.932 1.00 75.75 96 ASN A O 1
ATOM 754 N N . SER A 1 97 ? -17.734 -1.392 26.879 1.00 82.12 97 SER A N 1
ATOM 755 C CA . SER A 1 97 ? -17.538 -1.565 28.323 1.00 82.12 97 SER A CA 1
ATOM 756 C C . SER A 1 97 ? -18.255 -0.483 29.131 1.00 82.12 97 SER A C 1
ATOM 758 O O . SER A 1 97 ? -18.899 -0.795 30.128 1.00 82.12 97 SER A O 1
ATOM 760 N N . ILE A 1 98 ? -18.174 0.780 28.697 1.00 77.62 98 ILE A N 1
ATOM 761 C CA . ILE A 1 98 ? -18.889 1.890 29.340 1.00 77.62 98 ILE A CA 1
ATOM 762 C C . ILE A 1 98 ? -20.398 1.677 29.222 1.00 77.62 98 ILE A C 1
ATOM 764 O O . ILE A 1 98 ? -21.119 1.900 30.189 1.00 77.62 98 ILE A O 1
ATOM 768 N N . MET A 1 99 ? -20.880 1.220 28.064 1.00 73.19 99 MET A N 1
ATOM 769 C CA . MET A 1 99 ? -22.302 0.960 27.868 1.00 73.19 99 MET A CA 1
ATOM 770 C C . MET A 1 99 ? -22.798 -0.166 28.779 1.00 73.19 99 MET A C 1
ATOM 772 O O . MET A 1 99 ? -23.835 -0.015 29.411 1.00 73.19 99 MET A O 1
ATOM 776 N N . ASP A 1 100 ? -22.049 -1.262 28.915 1.00 79.56 100 ASP A N 1
ATOM 777 C CA . ASP A 1 100 ? -22.426 -2.366 29.810 1.00 79.56 100 ASP A CA 1
ATOM 778 C C . ASP A 1 100 ? -22.506 -1.921 31.284 1.00 79.56 100 ASP A C 1
ATOM 780 O O . ASP A 1 100 ? -23.429 -2.301 32.010 1.00 79.56 100 ASP A O 1
ATOM 784 N N . GLU A 1 101 ? -21.586 -1.058 31.729 1.00 80.44 101 GLU A N 1
ATOM 785 C CA . GLU A 1 101 ? -21.643 -0.485 33.078 1.00 80.44 101 GLU A CA 1
ATOM 786 C C . GLU A 1 101 ? -22.806 0.498 33.266 1.00 80.44 101 GLU A C 1
ATOM 788 O O . GLU A 1 101 ? -23.453 0.482 34.321 1.00 80.44 101 GLU A O 1
ATOM 793 N N . THR A 1 102 ? -23.122 1.323 32.260 1.00 74.44 102 THR A N 1
ATOM 794 C CA . THR A 1 102 ? -24.270 2.239 32.332 1.00 74.44 102 THR A CA 1
ATOM 795 C C . THR A 1 102 ? -25.596 1.486 32.317 1.00 74.44 102 THR A C 1
ATOM 797 O O . THR A 1 102 ? -26.474 1.819 33.106 1.00 74.44 102 THR A O 1
ATOM 800 N N . TYR A 1 103 ? -25.742 0.416 31.530 1.00 71.44 103 TYR A N 1
ATOM 801 C CA . TYR A 1 103 ? -26.927 -0.451 31.580 1.00 71.44 103 TYR A CA 1
ATOM 802 C C . TYR A 1 103 ? -27.140 -1.042 32.980 1.00 71.44 103 TYR A C 1
ATOM 804 O O . TYR A 1 103 ? -28.236 -0.927 33.531 1.00 71.44 103 TYR A O 1
ATOM 812 N N . LYS A 1 104 ? -26.091 -1.605 33.596 1.00 78.44 104 LYS A N 1
ATOM 813 C CA . LYS A 1 104 ? -26.159 -2.171 34.959 1.00 78.44 104 LYS A CA 1
ATOM 814 C C . LYS A 1 104 ? -26.508 -1.137 36.024 1.00 78.44 104 LYS A C 1
ATOM 816 O O . LYS A 1 104 ? -27.222 -1.439 36.978 1.00 78.44 104 LYS A O 1
ATOM 821 N N . THR A 1 105 ? -25.994 0.083 35.905 1.00 77.56 105 THR A N 1
ATOM 822 C CA . THR A 1 105 ? -26.337 1.151 36.854 1.00 77.56 105 THR A CA 1
ATOM 823 C C . THR A 1 105 ? -27.761 1.645 36.637 1.00 77.56 105 THR A C 1
ATOM 825 O O . THR A 1 105 ? -28.497 1.761 37.611 1.00 77.56 105 THR A O 1
ATOM 828 N N . LEU A 1 106 ? -28.191 1.842 35.388 1.00 68.62 106 LEU A N 1
ATOM 829 C CA . LEU A 1 106 ? -29.555 2.253 35.045 1.00 68.62 106 LEU A CA 1
ATOM 830 C C . LEU A 1 106 ? -30.606 1.206 35.439 1.00 68.62 106 LEU A C 1
ATOM 832 O O . LEU A 1 106 ? -31.734 1.577 35.753 1.00 68.62 106 LEU A O 1
ATOM 836 N N . GLU A 1 107 ? -30.269 -0.083 35.474 1.00 69.50 107 GLU A N 1
ATOM 837 C CA . GLU A 1 107 ? -31.157 -1.143 35.973 1.00 69.50 107 GLU A CA 1
ATOM 838 C C . GLU A 1 107 ? -31.491 -0.971 37.468 1.00 69.50 107 GLU A C 1
ATOM 840 O O . GLU A 1 107 ? -32.613 -1.248 37.883 1.00 69.50 107 GLU A O 1
ATOM 845 N N . ASN A 1 108 ? -30.562 -0.415 38.253 1.00 68.12 108 ASN A N 1
ATOM 846 C CA . ASN A 1 108 ? -30.727 -0.175 39.691 1.00 68.12 108 ASN A CA 1
ATOM 847 C C . ASN A 1 108 ? -31.428 1.153 40.034 1.00 68.12 108 ASN A C 1
ATOM 849 O O . ASN A 1 108 ? -31.717 1.399 41.205 1.00 68.12 108 ASN A O 1
ATOM 853 N N . VAL A 1 109 ? -31.695 2.017 39.048 1.00 69.25 109 VAL A N 1
ATOM 854 C CA . VAL A 1 109 ? -32.396 3.291 39.267 1.00 69.25 109 VAL A CA 1
ATOM 855 C C . VAL A 1 109 ? -33.861 3.163 38.844 1.00 69.25 109 VAL A C 1
ATOM 857 O O . VAL A 1 109 ? -34.172 2.702 37.740 1.00 69.25 109 VAL A O 1
ATOM 860 N N . ASP A 1 110 ? -34.765 3.599 39.721 1.00 67.19 110 ASP A N 1
ATOM 861 C CA . ASP A 1 110 ? -36.209 3.662 39.474 1.00 67.19 110 ASP A CA 1
ATOM 862 C C . ASP A 1 110 ? -36.517 4.854 38.546 1.00 67.19 110 ASP A C 1
ATOM 864 O O . ASP A 1 110 ? -36.818 5.963 38.982 1.00 67.19 110 ASP A O 1
ATOM 868 N N . MET A 1 111 ? -36.297 4.650 37.244 1.00 64.44 111 MET A N 1
ATOM 869 C CA . MET A 1 111 ? -36.537 5.631 36.177 1.00 64.44 111 MET A CA 1
ATOM 870 C C . MET A 1 111 ? -37.388 5.000 35.078 1.00 64.44 111 MET A C 1
ATOM 872 O O . MET A 1 111 ? -37.300 3.788 34.846 1.00 64.44 111 MET A O 1
ATOM 876 N N . SER A 1 112 ? -38.165 5.823 34.370 1.00 74.50 112 SER A N 1
ATOM 877 C CA . SER A 1 112 ? -38.972 5.376 33.233 1.00 74.50 112 SER A CA 1
ATOM 878 C C . SER A 1 112 ? -38.095 4.728 32.156 1.00 74.50 112 SER A C 1
ATOM 880 O O . SER A 1 112 ? -36.959 5.140 31.917 1.00 74.50 112 SER A O 1
ATOM 882 N N . VAL A 1 113 ? -38.617 3.689 31.500 1.00 67.75 113 VAL A N 1
ATOM 883 C CA . VAL A 1 113 ? -37.883 2.912 30.484 1.00 67.75 113 VAL A CA 1
ATOM 884 C C . VAL A 1 113 ? -37.520 3.781 29.270 1.00 67.75 113 VAL A C 1
ATOM 886 O O . VAL A 1 113 ? -36.479 3.566 28.654 1.00 67.75 113 VAL A O 1
ATOM 889 N N . GLU A 1 114 ? -38.340 4.792 28.969 1.00 70.50 114 GLU A N 1
ATOM 890 C CA . GLU A 1 114 ? -38.103 5.764 27.892 1.00 70.50 114 GLU A CA 1
ATOM 891 C C . GLU A 1 114 ? -36.879 6.647 28.181 1.00 70.50 114 GLU A C 1
ATOM 893 O O . GLU A 1 114 ? -35.983 6.738 27.345 1.00 70.50 114 GLU A O 1
ATOM 898 N N . ASP A 1 115 ? -36.757 7.173 29.404 1.00 72.44 115 ASP A N 1
ATOM 899 C CA . ASP A 1 115 ? -35.613 8.006 29.802 1.00 72.44 115 ASP A CA 1
ATOM 900 C C . ASP A 1 115 ? -34.296 7.213 29.787 1.00 72.44 115 ASP A C 1
ATOM 902 O O . ASP A 1 115 ? -33.236 7.741 29.447 1.00 72.44 115 ASP A O 1
ATOM 906 N N . LYS A 1 116 ? -34.351 5.915 30.127 1.00 70.94 116 LYS A N 1
ATOM 907 C CA . LYS A 1 116 ? -33.185 5.019 30.047 1.00 70.94 116 LYS A CA 1
ATOM 908 C C . LYS A 1 116 ? -32.707 4.868 28.602 1.00 70.94 116 LYS A C 1
ATOM 910 O O . LYS A 1 116 ? -31.502 4.917 28.359 1.00 70.94 116 LYS A O 1
ATOM 915 N N . MET A 1 117 ? -33.633 4.714 27.656 1.00 70.50 117 MET A N 1
ATOM 916 C CA . MET A 1 117 ? -33.318 4.540 26.237 1.00 70.50 117 MET A CA 1
ATOM 917 C C . MET A 1 117 ? -32.731 5.816 25.614 1.00 70.50 117 MET A C 1
ATOM 919 O O . MET A 1 117 ? -31.744 5.734 24.884 1.00 70.50 117 MET A O 1
ATOM 923 N N . ASP A 1 118 ? -33.250 6.993 25.972 1.00 80.88 118 ASP A N 1
ATOM 924 C CA . ASP A 1 118 ? -32.748 8.283 25.474 1.00 80.88 118 ASP A CA 1
ATOM 925 C C . ASP A 1 118 ? -31.306 8.573 25.917 1.00 80.88 118 ASP A C 1
ATOM 927 O O . ASP A 1 118 ? -30.493 9.093 25.145 1.00 80.88 118 ASP A O 1
ATOM 931 N N . VAL A 1 119 ? -30.946 8.207 27.151 1.00 77.31 119 VAL A N 1
ATOM 932 C CA . VAL A 1 119 ? -29.569 8.356 27.656 1.00 77.31 119 VAL A CA 1
ATOM 933 C C . VAL A 1 119 ? -28.599 7.470 26.869 1.00 77.31 119 VAL A C 1
ATOM 935 O O . VAL A 1 119 ? -27.496 7.904 26.524 1.00 77.31 119 VAL A O 1
ATOM 938 N N . LEU A 1 120 ? -29.014 6.247 26.539 1.00 72.56 120 LEU A N 1
ATOM 939 C CA . LEU A 1 120 ? -28.211 5.296 25.772 1.00 72.56 120 LEU A CA 1
ATOM 940 C C . LEU A 1 120 ? -28.053 5.725 24.308 1.00 72.56 120 LEU A C 1
ATOM 942 O O . LEU A 1 120 ? -26.949 5.647 23.764 1.00 72.56 120 LEU A O 1
ATOM 946 N N . GLU A 1 121 ? -29.121 6.224 23.684 1.00 79.19 121 GLU A N 1
ATOM 947 C CA . GLU A 1 121 ? -29.103 6.745 22.312 1.00 79.19 121 GLU A CA 1
ATOM 948 C C . GLU A 1 121 ? -28.184 7.977 22.208 1.00 79.19 121 GLU A C 1
ATOM 950 O O . GLU A 1 121 ? -27.346 8.053 21.306 1.00 79.19 121 GLU A O 1
ATOM 955 N N . ASN A 1 122 ? -28.245 8.894 23.182 1.00 82.38 122 ASN A N 1
ATOM 956 C CA . ASN A 1 122 ? -27.371 10.069 23.244 1.00 82.38 122 ASN A CA 1
ATOM 957 C C . ASN A 1 122 ? -25.895 9.703 23.442 1.00 82.38 122 ASN A C 1
ATOM 959 O O . ASN A 1 122 ? -25.027 10.254 22.761 1.00 82.38 122 ASN A O 1
ATOM 963 N N . LEU A 1 123 ? -25.589 8.756 24.336 1.00 75.12 123 LEU A N 1
ATOM 964 C CA . LEU A 1 123 ? -24.219 8.270 24.535 1.00 75.12 123 LEU A CA 1
ATOM 965 C C . LEU A 1 123 ? -23.667 7.613 23.269 1.00 75.12 123 LEU A C 1
ATOM 967 O O . LEU A 1 123 ? -22.520 7.860 22.893 1.00 75.12 123 LEU A O 1
ATOM 971 N N . ARG A 1 124 ? -24.494 6.828 22.572 1.00 77.00 124 ARG A N 1
ATOM 972 C CA . ARG A 1 124 ? -24.128 6.213 21.295 1.00 77.00 124 ARG A CA 1
ATOM 973 C C . ARG A 1 124 ? -23.857 7.263 20.219 1.00 77.00 124 ARG A C 1
ATOM 975 O O . ARG A 1 124 ? -22.862 7.152 19.506 1.00 77.00 124 ARG A O 1
ATOM 982 N N . GLN A 1 125 ? -24.709 8.279 20.096 1.00 76.81 125 GLN A N 1
ATOM 983 C CA . GLN A 1 125 ? -24.521 9.356 19.119 1.00 76.81 125 GLN A CA 1
ATOM 984 C C . GLN A 1 125 ? -23.275 10.201 19.420 1.00 76.81 125 GLN A C 1
ATOM 986 O O . GLN A 1 125 ? -22.502 10.498 18.507 1.00 76.81 125 GLN A O 1
ATOM 991 N N . ALA A 1 126 ? -23.027 10.527 20.691 1.00 76.19 126 ALA A N 1
ATOM 992 C CA . ALA A 1 126 ? -21.826 11.243 21.112 1.00 76.19 126 ALA A CA 1
ATOM 993 C C . ALA A 1 126 ? -20.548 10.433 20.830 1.00 76.19 126 ALA A C 1
ATOM 995 O O . ALA A 1 126 ? -19.580 10.980 20.297 1.00 76.19 126 ALA A O 1
ATOM 996 N N . ALA A 1 127 ? -20.571 9.123 21.102 1.00 70.75 127 ALA A N 1
ATOM 997 C CA . ALA A 1 127 ? -19.463 8.219 20.805 1.00 70.75 127 ALA A CA 1
ATOM 998 C C . ALA A 1 127 ? -19.180 8.121 19.296 1.00 70.75 127 ALA A C 1
ATOM 1000 O O . ALA A 1 127 ? -18.025 8.186 18.886 1.00 70.75 127 ALA A O 1
ATOM 1001 N N . MET A 1 128 ? -20.217 8.046 18.454 1.00 65.88 128 MET A N 1
ATOM 1002 C CA . MET A 1 128 ? -20.071 8.031 16.989 1.00 65.88 128 MET A CA 1
ATOM 1003 C C . MET A 1 128 ? -19.472 9.339 16.442 1.00 65.88 128 MET A C 1
ATOM 1005 O O . MET A 1 128 ? -18.726 9.307 15.467 1.00 65.88 128 MET A O 1
ATOM 1009 N N . SER A 1 129 ? -19.748 10.480 17.085 1.00 67.38 129 SER A N 1
ATOM 1010 C CA . SER A 1 129 ? -19.187 11.793 16.725 1.00 67.38 129 SER A CA 1
ATOM 1011 C C . SER A 1 129 ? -17.677 11.893 16.990 1.00 67.38 129 SER A C 1
ATOM 1013 O O . SER A 1 129 ? -16.954 12.535 16.232 1.00 67.38 129 SER A O 1
ATOM 1015 N N . TRP A 1 130 ? -17.170 11.242 18.040 1.00 61.88 130 TRP A N 1
ATOM 1016 C CA . TRP A 1 130 ? -15.731 11.219 18.342 1.00 61.88 130 TRP A CA 1
ATOM 1017 C C . TRP A 1 130 ? -14.926 10.306 17.409 1.00 61.88 130 TRP A C 1
ATOM 1019 O O . TRP A 1 130 ? -13.712 10.462 17.304 1.00 61.88 130 TRP A O 1
ATOM 1029 N N . VAL A 1 131 ? -15.594 9.368 16.730 1.00 57.16 131 VAL A N 1
ATOM 1030 C CA . VAL A 1 131 ? -14.967 8.370 15.849 1.00 57.16 131 VAL A CA 1
ATOM 1031 C C . VAL A 1 131 ? -14.695 8.908 14.443 1.00 57.16 131 VAL A C 1
ATOM 1033 O O . VAL A 1 131 ? -13.833 8.373 13.755 1.00 57.16 131 VAL A O 1
ATOM 1036 N N . THR A 1 132 ? -15.362 9.973 13.996 1.00 48.84 132 THR A N 1
ATOM 1037 C CA . THR A 1 132 ? -15.093 10.569 12.680 1.00 48.84 132 THR A CA 1
ATOM 1038 C C . THR A 1 132 ? -14.037 11.675 12.788 1.00 48.84 132 THR A C 1
ATOM 1040 O O . THR A 1 132 ? -14.389 12.793 13.177 1.00 48.84 132 THR A O 1
ATOM 1043 N N . PRO A 1 133 ? -12.753 11.432 12.450 1.00 49.31 133 PRO A N 1
ATOM 1044 C CA . PRO A 1 133 ? -11.829 12.532 12.220 1.00 49.31 133 PRO A CA 1
ATOM 1045 C C . PRO A 1 133 ? -12.304 13.295 10.975 1.00 49.31 133 PRO A C 1
ATOM 1047 O O . PRO A 1 133 ? -12.520 12.689 9.923 1.00 49.31 133 PRO A O 1
ATOM 1050 N N . TYR A 1 134 ? -12.522 14.603 11.133 1.00 46.38 134 TYR A N 1
ATOM 1051 C CA . TYR A 1 134 ? -12.805 15.536 10.035 1.00 46.38 134 TYR A CA 1
ATOM 1052 C C . TYR A 1 134 ? -11.694 15.534 8.978 1.00 46.38 134 TYR A C 1
ATOM 1054 O O . TYR A 1 134 ? -10.507 15.420 9.366 1.00 46.38 134 TYR A O 1
#

Organism: Drosophila willistoni (NCBI:txid7260)

Sequence (134 aa):
MYILLLALKCSVNSGVMLRMTPLHWAVEKRHKIIVRLLLKCQADVTLVSKFGKTPIALAVLTEQADILSELETARQAQANRKYNEEAEKQTSDAVNSIMDETYKTLENVDMSVEDKMDVLENLRQAAMSWVTPY

pLDDT: mean 71.47, std 12.32, range [38.25, 86.75]

Foldseek 3Di:
DVVQVVLVVPPPDDDDDWLDDPLLVCLVVVPLVSNVVCLVVVNDQPRATSVRHGSLRSNVVVVPPPSNVVSVVSVVVVVVVVVLVVVVVVLVVVLVVVLVVLVVVVVVDPDDPVVSVVVSVVSVVVSVVVSDDD